Protein AF-A0A3L7XXL9-F1 (afdb_monomer_lite)

Radius of gyration: 13.06 Å; chains: 1; bounding box: 40×18×29 Å

Structure (mmCIF, N/CA/C/O backbone):
data_AF-A0A3L7XXL9-F1
#
_entry.id   AF-A0A3L7XXL9-F1
#
loop_
_atom_site.group_PDB
_atom_site.id
_atom_site.type_symbol
_atom_site.label_atom_id
_atom_site.label_alt_id
_atom_site.label_comp_id
_atom_site.label_asym_id
_atom_site.label_entity_id
_atom_site.label_seq_id
_atom_site.pdbx_PDB_ins_code
_atom_site.Cartn_x
_atom_site.Cartn_y
_atom_site.Cartn_z
_atom_site.occupancy
_atom_site.B_iso_or_equiv
_atom_site.auth_seq_id
_atom_site.auth_comp_id
_atom_site.auth_asym_id
_atom_site.auth_atom_id
_atom_site.pdbx_PDB_model_num
ATOM 1 N N . ASN A 1 1 ? 5.083 -5.867 -6.456 1.00 85.38 1 ASN A N 1
ATOM 2 C CA . ASN A 1 1 ? 6.413 -5.602 -5.853 1.00 85.38 1 ASN A CA 1
ATOM 3 C C . ASN A 1 1 ? 6.435 -4.273 -5.069 1.00 85.38 1 ASN A C 1
ATOM 5 O O . ASN A 1 1 ? 7.288 -3.430 -5.313 1.00 85.38 1 ASN A O 1
ATOM 9 N N . ALA A 1 2 ? 5.508 -4.057 -4.125 1.00 97.56 2 ALA A N 1
ATOM 10 C CA . ALA A 1 2 ? 5.391 -2.812 -3.347 1.00 97.56 2 ALA A CA 1
ATOM 11 C C . ALA A 1 2 ? 5.137 -3.117 -1.864 1.00 97.56 2 ALA A C 1
ATOM 13 O O . ALA A 1 2 ? 4.584 -4.172 -1.547 1.00 97.56 2 ALA A O 1
ATOM 14 N N . GLN A 1 3 ? 5.502 -2.201 -0.965 1.00 97.75 3 GLN A N 1
ATOM 15 C CA . GLN A 1 3 ? 5.234 -2.339 0.470 1.00 97.75 3 GLN A CA 1
ATOM 16 C C . GLN A 1 3 ? 4.889 -1.008 1.137 1.00 97.75 3 GLN A C 1
ATOM 18 O O . GLN A 1 3 ? 5.237 0.059 0.640 1.00 97.75 3 GLN A O 1
ATOM 23 N N . ILE A 1 4 ? 4.258 -1.077 2.306 1.00 97.94 4 ILE A N 1
ATOM 24 C CA . ILE A 1 4 ? 4.181 0.066 3.214 1.00 97.94 4 ILE A CA 1
ATOM 25 C C . ILE A 1 4 ? 5.535 0.184 3.925 1.00 97.94 4 ILE A C 1
ATOM 27 O O . ILE A 1 4 ? 6.135 -0.821 4.322 1.00 97.94 4 ILE A O 1
ATOM 31 N N . SER A 1 5 ? 6.055 1.403 4.048 1.00 97.94 5 SER A N 1
ATOM 32 C CA . SER A 1 5 ? 7.309 1.659 4.754 1.00 97.94 5 SER A CA 1
ATOM 33 C C . SER A 1 5 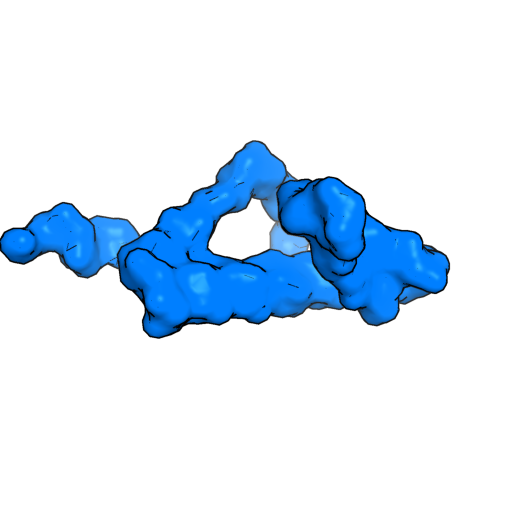? 7.188 1.298 6.234 1.00 97.94 5 SER A C 1
ATOM 35 O O . SER A 1 5 ? 6.255 1.719 6.916 1.00 97.94 5 SER A O 1
ATOM 37 N N . ALA A 1 6 ? 8.184 0.579 6.757 1.00 96.38 6 ALA A N 1
ATOM 38 C CA . ALA A 1 6 ? 8.285 0.286 8.186 1.00 96.38 6 ALA A CA 1
ATOM 39 C C . ALA A 1 6 ? 8.631 1.527 9.033 1.00 96.38 6 ALA A C 1
ATOM 41 O O . ALA A 1 6 ? 8.465 1.502 10.248 1.00 96.38 6 ALA A O 1
ATOM 42 N N . LEU A 1 7 ? 9.114 2.606 8.403 1.00 97.31 7 LEU A N 1
ATOM 43 C CA . LEU A 1 7 ? 9.462 3.856 9.083 1.00 97.31 7 LEU A CA 1
ATOM 44 C C . LEU A 1 7 ? 8.267 4.809 9.197 1.00 97.31 7 LEU A C 1
ATOM 46 O O . LEU A 1 7 ? 8.167 5.544 10.174 1.00 97.31 7 LEU A O 1
ATOM 50 N N . HIS A 1 8 ? 7.375 4.821 8.199 1.00 96.25 8 HIS A N 1
ATOM 51 C CA . HIS A 1 8 ? 6.221 5.717 8.172 1.00 96.25 8 HIS A CA 1
ATOM 52 C C . HIS A 1 8 ? 5.106 5.167 7.270 1.00 96.25 8 HIS A C 1
ATOM 54 O O . HIS A 1 8 ? 5.267 5.089 6.053 1.00 96.25 8 HIS A O 1
ATOM 60 N N . ALA A 1 9 ? 3.946 4.849 7.849 1.00 93.50 9 ALA A N 1
ATOM 61 C CA . ALA A 1 9 ? 2.888 4.088 7.175 1.00 93.50 9 ALA A CA 1
ATOM 62 C C . ALA A 1 9 ? 2.287 4.763 5.925 1.00 93.50 9 ALA A C 1
ATOM 64 O O . ALA A 1 9 ? 1.808 4.073 5.031 1.00 93.50 9 ALA A O 1
ATOM 65 N N . ASN A 1 10 ? 2.349 6.095 5.823 1.00 93.06 10 ASN A N 1
ATOM 66 C CA . ASN A 1 10 ? 1.830 6.815 4.649 1.00 93.06 10 ASN A CA 1
ATOM 67 C C . ASN A 1 10 ? 2.733 6.702 3.405 1.00 93.06 10 ASN A C 1
ATOM 69 O O . ASN A 1 10 ? 2.358 7.180 2.338 1.00 93.06 10 ASN A O 1
ATOM 73 N N . PHE A 1 11 ? 3.919 6.096 3.519 1.00 96.19 11 PHE A N 1
ATOM 74 C CA . PHE A 1 11 ? 4.814 5.899 2.382 1.00 96.19 11 PHE A CA 1
ATOM 75 C C . PHE A 1 11 ? 4.655 4.499 1.802 1.00 96.19 11 PHE A C 1
ATOM 77 O O . PHE A 1 11 ? 4.955 3.498 2.457 1.00 96.19 11 PHE A O 1
ATOM 84 N N . PHE A 1 12 ? 4.263 4.451 0.532 1.00 96.88 12 PHE A N 1
ATOM 85 C CA . PHE A 1 12 ? 4.330 3.254 -0.294 1.00 96.88 12 PHE A CA 1
ATOM 86 C C . PHE A 1 12 ? 5.698 3.210 -0.976 1.00 96.88 12 PHE A C 1
ATOM 88 O O . PHE A 1 12 ? 6.077 4.127 -1.702 1.00 96.88 12 PHE A O 1
ATOM 95 N N . VAL A 1 13 ? 6.457 2.151 -0.716 1.00 97.69 13 VAL A N 1
ATOM 96 C CA . VAL A 1 13 ? 7.803 1.947 -1.249 1.00 97.69 13 VAL A CA 1
ATOM 97 C C . VAL A 1 13 ? 7.720 1.009 -2.442 1.00 97.69 13 VAL A C 1
ATOM 99 O O . VAL A 1 13 ? 7.231 -0.119 -2.331 1.00 97.69 13 VAL A O 1
ATOM 102 N N . ASN A 1 14 ? 8.230 1.475 -3.577 1.00 97.25 14 ASN A N 1
ATOM 103 C CA . ASN A 1 14 ? 8.525 0.620 -4.714 1.00 97.25 14 ASN A CA 1
ATOM 104 C C . ASN A 1 14 ? 9.840 -0.131 -4.440 1.00 97.25 14 ASN A C 1
ATOM 106 O O . ASN A 1 14 ? 10.875 0.497 -4.233 1.00 97.25 14 ASN A O 1
ATOM 110 N N . LEU A 1 15 ? 9.801 -1.464 -4.454 1.00 96.50 15 LEU A N 1
ATOM 111 C CA . LEU A 1 15 ? 10.971 -2.321 -4.228 1.00 96.50 15 LEU A CA 1
ATOM 112 C C . LEU A 1 15 ? 11.763 -2.623 -5.519 1.00 96.50 15 LEU A C 1
ATOM 114 O O . LEU A 1 15 ? 12.539 -3.574 -5.564 1.00 96.50 15 LEU A O 1
ATOM 118 N N . GLY A 1 16 ? 11.554 -1.828 -6.570 1.00 96.12 16 GLY A N 1
ATOM 119 C CA . GLY A 1 16 ? 12.187 -1.925 -7.886 1.00 96.12 16 GLY A CA 1
ATOM 120 C C . GLY A 1 16 ? 11.137 -1.841 -8.995 1.00 96.12 16 GLY A C 1
ATOM 121 O O . GLY A 1 16 ? 10.814 -0.759 -9.483 1.00 96.12 16 GLY A O 1
ATOM 122 N N . ASP A 1 17 ? 10.567 -2.993 -9.345 1.00 95.94 17 ASP A N 1
ATOM 123 C CA . ASP A 1 17 ? 9.618 -3.148 -10.457 1.00 95.94 17 ASP A CA 1
ATOM 124 C C . ASP A 1 17 ? 8.135 -3.073 -10.039 1.00 95.94 17 ASP A C 1
ATOM 126 O O . ASP A 1 17 ? 7.295 -3.780 -10.599 1.00 95.94 17 ASP A O 1
ATOM 130 N N . ALA A 1 18 ? 7.783 -2.280 -9.017 1.00 97.31 18 ALA A N 1
ATOM 131 C CA . ALA A 1 18 ? 6.372 -2.092 -8.674 1.00 97.31 18 ALA A CA 1
ATOM 132 C C . ALA A 1 18 ? 5.616 -1.444 -9.835 1.00 97.31 18 ALA A C 1
ATOM 134 O O . ALA A 1 18 ? 5.972 -0.359 -10.298 1.00 97.31 18 ALA A O 1
ATOM 135 N N . GLN A 1 19 ? 4.520 -2.070 -10.244 1.00 96.12 19 GLN A N 1
ATOM 136 C CA . GLN A 1 19 ? 3.577 -1.466 -11.177 1.00 96.12 19 GLN A CA 1
ATOM 137 C C . GLN A 1 19 ? 2.561 -0.602 -10.424 1.00 96.12 19 GLN A C 1
ATOM 139 O O . GLN A 1 19 ? 2.324 -0.797 -9.230 1.00 96.12 19 GLN A O 1
ATOM 144 N N . ALA A 1 20 ? 1.881 0.310 -11.126 1.00 95.06 20 ALA A N 1
ATOM 145 C CA . ALA A 1 20 ? 0.783 1.085 -10.538 1.00 95.06 20 ALA A CA 1
ATOM 146 C C . ALA A 1 20 ? -0.280 0.172 -9.890 1.00 95.06 20 ALA A C 1
ATOM 148 O O . ALA A 1 20 ? -0.780 0.467 -8.806 1.00 95.06 20 ALA A O 1
ATOM 149 N N . GLN A 1 21 ? -0.542 -0.987 -10.504 1.00 94.44 21 GLN A N 1
ATOM 150 C CA . GLN A 1 21 ? -1.454 -2.005 -9.986 1.00 94.44 21 GLN A CA 1
ATOM 151 C C . GLN A 1 21 ? -1.002 -2.606 -8.642 1.00 94.44 21 GLN A C 1
ATOM 153 O O . GLN A 1 21 ? -1.853 -2.929 -7.814 1.00 94.44 21 GLN A O 1
ATOM 158 N N . ASP A 1 22 ? 0.308 -2.731 -8.394 1.00 96.12 22 ASP A N 1
ATOM 159 C CA . ASP A 1 22 ? 0.831 -3.218 -7.110 1.00 96.12 22 ASP A CA 1
ATOM 160 C C . ASP A 1 22 ? 0.537 -2.223 -5.986 1.00 96.12 22 ASP A C 1
ATOM 162 O O . ASP A 1 22 ? 0.080 -2.602 -4.907 1.00 96.12 22 ASP A O 1
ATOM 166 N N . VAL A 1 23 ? 0.792 -0.937 -6.246 1.00 95.44 23 VAL A N 1
ATOM 167 C CA . VAL A 1 23 ? 0.524 0.138 -5.284 1.00 95.44 23 VAL A CA 1
ATOM 168 C C . VAL A 1 23 ? -0.978 0.251 -5.038 1.00 95.44 23 VAL A C 1
ATOM 170 O O . VAL A 1 23 ? -1.408 0.346 -3.892 1.00 95.44 23 VAL A O 1
ATOM 173 N N . TYR A 1 24 ? -1.788 0.157 -6.092 1.00 94.94 24 TYR A N 1
ATOM 174 C CA . TYR A 1 24 ? -3.243 0.191 -5.997 1.00 94.94 24 TYR A CA 1
ATOM 175 C C . TYR A 1 24 ? -3.821 -0.974 -5.176 1.00 94.94 24 TYR A C 1
ATOM 177 O O . TYR A 1 24 ? -4.649 -0.761 -4.289 1.00 94.94 24 TYR A O 1
ATOM 185 N N . ALA A 1 25 ? -3.343 -2.202 -5.399 1.00 94.25 25 ALA A N 1
ATOM 186 C CA . ALA A 1 25 ? -3.747 -3.362 -4.604 1.00 94.25 25 ALA A CA 1
ATOM 187 C C . ALA A 1 25 ? -3.365 -3.200 -3.122 1.00 94.25 25 ALA A C 1
ATOM 189 O O . ALA A 1 25 ? -4.138 -3.553 -2.230 1.00 94.25 25 ALA A O 1
ATOM 190 N N . LEU A 1 26 ? -2.195 -2.618 -2.849 1.00 96.06 26 LEU A N 1
ATOM 191 C CA . LEU A 1 26 ? -1.734 -2.358 -1.489 1.00 96.06 26 LEU A CA 1
ATOM 192 C C . LEU A 1 26 ? -2.538 -1.245 -0.797 1.00 96.06 26 LEU A C 1
ATOM 194 O O . LEU A 1 26 ? -2.833 -1.360 0.392 1.00 96.06 26 LEU A O 1
ATOM 198 N N . ILE A 1 27 ? -2.957 -0.214 -1.537 1.00 94.75 27 ILE A N 1
ATOM 199 C CA . ILE A 1 27 ? -3.914 0.801 -1.074 1.00 94.75 27 ILE A CA 1
ATOM 200 C C . ILE A 1 27 ? -5.237 0.140 -0.666 1.00 94.75 27 ILE A C 1
ATOM 202 O O . ILE A 1 27 ? -5.724 0.381 0.440 1.00 94.75 27 ILE A O 1
ATOM 206 N N . ALA A 1 28 ? -5.809 -0.708 -1.527 1.00 94.31 28 AL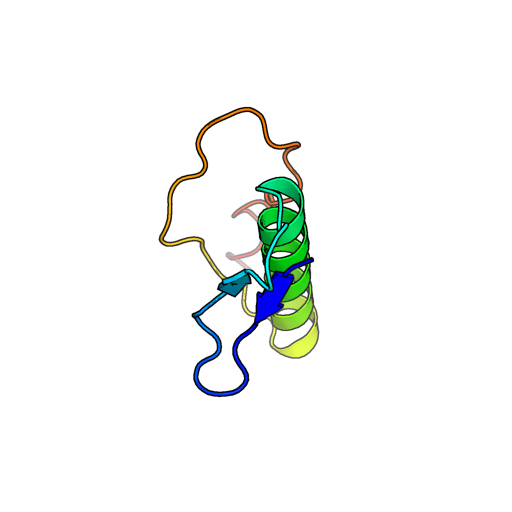A A N 1
ATOM 207 C CA . ALA A 1 28 ? -7.069 -1.398 -1.247 1.00 94.31 28 ALA A CA 1
ATOM 208 C C . ALA A 1 28 ? -6.958 -2.292 0.001 1.00 94.31 28 ALA A C 1
ATOM 210 O O . ALA A 1 28 ? -7.816 -2.243 0.886 1.00 94.31 28 ALA A O 1
ATOM 211 N N . LEU A 1 29 ? -5.854 -3.039 0.124 1.00 95.50 29 LEU A N 1
ATOM 212 C CA . LEU A 1 29 ? -5.566 -3.866 1.296 1.00 95.50 29 LEU A CA 1
ATOM 213 C C . LEU A 1 29 ? -5.463 -3.033 2.580 1.00 95.50 29 LEU A C 1
ATOM 215 O O . LEU A 1 29 ? -6.045 -3.410 3.599 1.00 95.50 29 LEU A O 1
ATOM 219 N N . ALA A 1 30 ? -4.739 -1.911 2.547 1.00 95.69 30 ALA A N 1
ATOM 220 C CA . ALA A 1 30 ? -4.583 -1.031 3.701 1.00 95.69 30 ALA A CA 1
ATOM 221 C C . ALA A 1 30 ? -5.931 -0.451 4.150 1.00 95.69 30 ALA A C 1
ATOM 223 O O . ALA A 1 30 ? -6.268 -0.530 5.332 1.00 95.69 30 ALA A O 1
ATOM 224 N N . ARG A 1 31 ? -6.731 0.055 3.202 1.00 94.75 31 ARG A N 1
ATOM 225 C CA . ARG A 1 31 ? -8.074 0.599 3.459 1.00 94.75 31 ARG A CA 1
ATOM 226 C C . ARG A 1 31 ? -8.995 -0.445 4.088 1.00 94.75 31 ARG A C 1
ATOM 228 O O . ARG A 1 31 ? -9.531 -0.193 5.163 1.00 94.75 31 ARG A O 1
ATOM 235 N N . SER A 1 32 ? -9.108 -1.629 3.478 1.00 94.62 32 SER A N 1
ATOM 236 C CA . SER A 1 32 ? -9.915 -2.736 4.017 1.00 94.62 32 SER A CA 1
ATOM 237 C C . SER A 1 32 ? -9.443 -3.148 5.410 1.00 94.62 32 SER A C 1
ATOM 239 O O . SER A 1 32 ? -10.252 -3.329 6.315 1.00 94.62 32 SER A O 1
ATOM 241 N N . SER A 1 33 ? -8.128 -3.265 5.612 1.00 96.19 33 SER A N 1
ATOM 242 C CA . SER A 1 33 ? -7.560 -3.689 6.895 1.00 96.19 33 SER A CA 1
ATOM 243 C C . SER A 1 33 ? -7.851 -2.693 8.016 1.00 96.19 33 SER A C 1
ATOM 245 O O . SER A 1 33 ? -8.162 -3.107 9.132 1.00 96.19 33 SER A O 1
ATOM 247 N N . VAL A 1 34 ? -7.742 -1.391 7.742 1.00 96.38 34 VAL A N 1
ATOM 248 C CA . VAL A 1 34 ? -8.034 -0.344 8.730 1.00 96.38 34 VAL A CA 1
ATOM 249 C C . VAL A 1 34 ? -9.529 -0.273 9.015 1.00 96.38 34 VAL A C 1
ATOM 251 O O . VAL A 1 34 ? -9.907 -0.243 10.185 1.00 96.38 34 VAL A O 1
ATOM 254 N N . GLN A 1 35 ? -10.377 -0.361 7.990 1.00 95.88 35 GLN A N 1
ATOM 255 C CA . GLN A 1 35 ? -11.825 -0.396 8.180 1.00 95.88 35 GLN A CA 1
ATOM 256 C C . GLN A 1 35 ? -12.251 -1.597 9.032 1.00 95.88 35 GLN A C 1
ATOM 258 O O . GLN A 1 35 ? -12.977 -1.433 10.005 1.00 95.88 35 GLN A O 1
ATOM 263 N N . GLN A 1 36 ? -11.750 -2.797 8.732 1.00 96.50 36 GLN A N 1
ATOM 264 C CA . GLN A 1 36 ? -12.104 -4.011 9.472 1.00 96.50 36 GLN A CA 1
ATOM 265 C C . GLN A 1 36 ? -11.607 -4.001 10.921 1.00 96.50 36 GLN A C 1
ATOM 267 O O . GLN A 1 36 ? -12.290 -4.511 11.805 1.00 96.50 36 GLN A O 1
ATOM 272 N N . LYS A 1 37 ? -10.409 -3.462 11.177 1.00 97.75 37 LYS A N 1
ATOM 273 C CA . LYS A 1 37 ? -9.796 -3.500 12.514 1.00 97.75 37 LYS A CA 1
ATOM 274 C C . LYS A 1 37 ? -10.224 -2.342 13.403 1.00 97.75 37 LYS A C 1
ATOM 276 O O . LYS A 1 37 ? -10.286 -2.514 14.615 1.00 97.75 37 LYS A O 1
ATOM 281 N N . LEU A 1 38 ? -10.447 -1.171 12.815 1.00 97.38 38 LEU A N 1
AT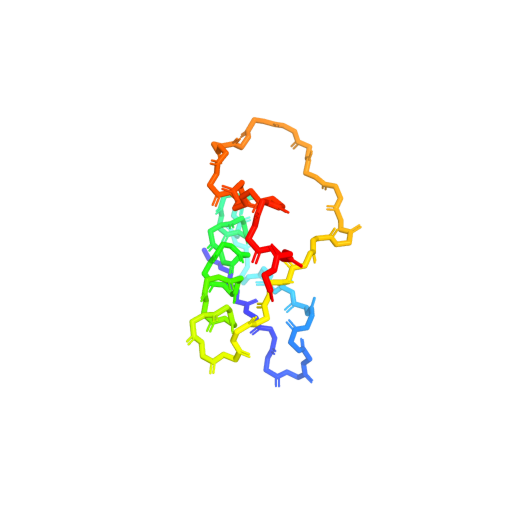OM 282 C CA . LEU A 1 38 ? -10.617 0.085 13.545 1.00 97.38 38 LEU A CA 1
ATOM 283 C C . LEU A 1 38 ? -11.948 0.781 13.236 1.00 97.38 38 LEU A C 1
ATOM 285 O O . LEU A 1 38 ? -12.251 1.786 13.868 1.00 97.38 38 LEU A O 1
ATOM 289 N N . GLY A 1 39 ? -12.736 0.286 12.276 1.00 95.31 39 GLY A N 1
ATOM 290 C CA . GLY A 1 39 ? -13.985 0.925 11.849 1.00 95.31 39 GLY A CA 1
ATOM 291 C C . GLY A 1 39 ? -13.783 2.232 11.078 1.00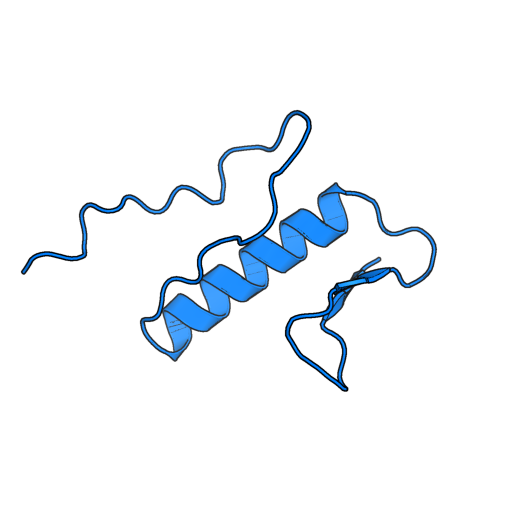 95.31 39 GLY A C 1
ATOM 292 O O . GLY A 1 39 ? -14.745 2.953 10.842 1.00 95.31 39 GLY A O 1
ATOM 293 N N . VAL A 1 40 ? -12.544 2.558 10.691 1.00 95.25 40 VAL A N 1
ATOM 294 C CA . VAL A 1 40 ? -12.198 3.816 10.015 1.00 95.25 40 VAL A CA 1
ATOM 295 C C . VAL A 1 40 ? -12.033 3.577 8.519 1.00 95.25 40 VAL A C 1
ATOM 297 O O . VAL A 1 40 ? -11.206 2.766 8.101 1.00 95.25 40 VAL A O 1
ATOM 300 N N . LEU A 1 41 ? -12.782 4.316 7.702 1.00 93.00 41 LEU A N 1
ATOM 301 C CA . LEU A 1 41 ? -12.577 4.349 6.257 1.00 93.00 41 LEU A CA 1
ATOM 302 C C . LEU A 1 41 ? -11.502 5.388 5.928 1.00 93.00 41 LEU A C 1
ATOM 304 O O . LEU A 1 41 ? -11.701 6.582 6.127 1.00 93.00 41 LEU A O 1
ATOM 308 N N . LEU A 1 42 ? -10.348 4.934 5.444 1.00 92.94 42 LEU A N 1
ATOM 309 C CA . LEU A 1 42 ? -9.300 5.841 4.977 1.00 92.94 42 LEU A CA 1
ATOM 310 C C . LEU A 1 42 ? -9.694 6.447 3.631 1.00 92.94 42 LEU A C 1
ATOM 312 O O . LEU A 1 42 ? -10.177 5.724 2.764 1.00 92.94 42 LEU A O 1
ATOM 316 N N . GLU A 1 43 ? -9.420 7.730 3.426 1.00 92.31 43 GLU A N 1
ATOM 317 C CA . GLU A 1 43 ? -9.584 8.426 2.146 1.00 92.31 43 GLU A CA 1
ATOM 318 C C . GLU A 1 43 ? -8.234 8.589 1.438 1.00 92.31 43 GLU A C 1
ATOM 320 O O . GLU A 1 43 ? -7.181 8.594 2.075 1.00 92.31 43 GLU A O 1
ATOM 325 N N . LEU A 1 44 ? -8.248 8.665 0.105 1.00 91.38 44 LEU A N 1
ATOM 326 C CA . LEU A 1 44 ? -7.028 8.919 -0.659 1.00 91.38 44 LEU A CA 1
ATOM 327 C C . LEU A 1 44 ? -6.773 10.423 -0.752 1.00 91.38 44 LEU A C 1
ATOM 329 O O . LEU A 1 44 ? -7.630 11.160 -1.223 1.00 91.38 44 LEU A O 1
ATOM 333 N N . GLU A 1 45 ? -5.571 10.852 -0.367 1.00 91.31 45 GLU A N 1
ATOM 334 C CA . GLU A 1 45 ? -5.088 12.223 -0.600 1.00 91.31 45 GLU A CA 1
ATOM 335 C C . GLU A 1 45 ? -4.642 12.430 -2.059 1.00 91.31 45 GLU A C 1
ATOM 337 O O . GLU A 1 45 ? -4.713 13.532 -2.600 1.00 91.31 45 GLU A O 1
ATOM 342 N N . ILE A 1 46 ? -4.188 11.357 -2.713 1.00 88.56 46 ILE A N 1
ATOM 343 C CA . ILE A 1 46 ? -3.668 11.385 -4.082 1.00 88.56 46 ILE A CA 1
ATOM 344 C C . ILE A 1 46 ? -4.747 11.039 -5.112 1.00 88.56 46 ILE A C 1
ATOM 346 O O . ILE A 1 46 ? -5.619 10.204 -4.873 1.00 88.56 46 ILE A O 1
ATOM 350 N N . GLY A 1 47 ? -4.637 11.635 -6.300 1.00 89.19 47 GLY A N 1
ATOM 351 C CA . GLY A 1 47 ? -5.434 11.250 -7.461 1.00 89.19 47 GLY A CA 1
ATOM 352 C C . GLY A 1 47 ? -4.882 10.002 -8.153 1.00 89.19 47 GLY A C 1
ATOM 353 O O . GLY A 1 47 ? -3.669 9.799 -8.227 1.00 89.19 47 GLY A O 1
ATOM 354 N N . LEU A 1 48 ? -5.780 9.185 -8.700 1.00 92.00 48 LEU A N 1
ATOM 355 C CA . LEU A 1 48 ? -5.443 8.050 -9.557 1.00 92.00 48 LEU A CA 1
ATOM 356 C C . LEU A 1 48 ? -5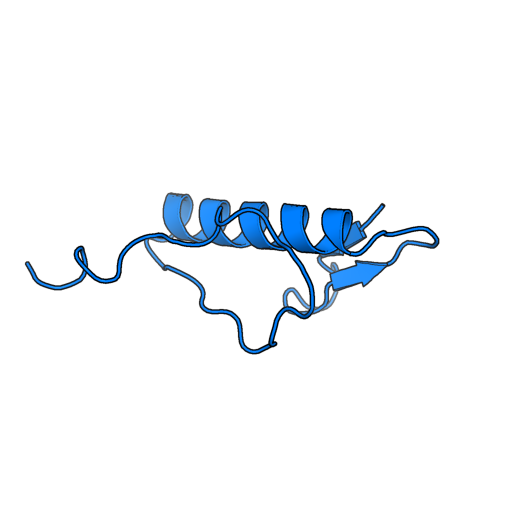.590 8.472 -11.023 1.00 92.00 48 LEU A C 1
ATOM 358 O O . LEU A 1 48 ? -6.631 8.998 -11.411 1.00 92.00 48 LEU A O 1
ATOM 362 N N . LEU A 1 49 ? -4.555 8.252 -11.837 1.00 93.25 49 LEU A N 1
ATOM 363 C CA . LEU A 1 49 ? -4.564 8.582 -13.266 1.00 93.25 49 LEU A CA 1
ATOM 364 C C . LEU A 1 49 ? -4.529 7.305 -14.109 1.00 93.25 49 LEU A C 1
ATOM 366 O O . LEU A 1 49 ? -3.574 6.536 -14.016 1.00 93.25 49 LEU A O 1
ATOM 370 N N . GLY A 1 50 ? -5.553 7.105 -14.940 1.00 90.88 50 GLY A N 1
ATOM 371 C CA . GLY A 1 50 ? -5.735 5.908 -15.764 1.00 90.88 50 GLY A CA 1
ATOM 372 C C . GLY A 1 50 ? -6.975 5.108 -15.368 1.00 90.88 50 GLY A C 1
ATOM 373 O O . GLY A 1 50 ? -7.826 5.594 -14.624 1.00 90.88 50 GLY A O 1
ATOM 374 N N . GLU A 1 51 ? -7.080 3.884 -15.879 1.00 89.62 51 GLU A N 1
ATOM 375 C CA . GLU A 1 51 ? -8.197 2.988 -15.582 1.00 89.62 51 GLU A CA 1
ATOM 376 C C . GLU A 1 51 ? -7.855 2.087 -14.395 1.00 89.62 51 GLU A C 1
ATOM 378 O O . GLU A 1 51 ? -6.968 1.237 -14.471 1.00 89.62 51 GLU A O 1
ATOM 383 N N . PHE A 1 52 ? -8.581 2.270 -13.295 1.00 87.19 52 PHE A N 1
ATOM 384 C CA . PHE A 1 52 ? -8.525 1.398 -12.128 1.00 87.19 52 PHE A CA 1
ATOM 385 C C . PHE A 1 52 ? -9.914 0.801 -11.929 1.00 87.19 52 PHE A C 1
ATOM 387 O O . PHE A 1 52 ? -10.904 1.532 -11.920 1.00 87.19 52 PHE A O 1
ATOM 394 N N . ALA A 1 53 ? -9.996 -0.525 -11.795 1.00 79.25 53 ALA A N 1
ATOM 395 C CA . ALA A 1 53 ? -11.254 -1.184 -11.456 1.00 79.25 53 ALA A CA 1
ATOM 396 C C . ALA A 1 53 ? -11.760 -0.606 -10.135 1.00 79.25 53 ALA A C 1
ATOM 398 O O . ALA A 1 53 ? -10.980 -0.546 -9.193 1.00 79.25 53 ALA A O 1
ATOM 399 N N . ASP A 1 54 ? -13.020 -0.179 -10.065 1.00 68.38 54 ASP A N 1
ATOM 400 C CA . ASP A 1 54 ? -13.561 0.541 -8.909 1.00 68.38 54 ASP A CA 1
ATOM 401 C C . ASP A 1 54 ? -13.734 -0.389 -7.692 1.00 68.38 54 ASP A C 1
ATOM 403 O O . ASP A 1 54 ? -14.819 -0.855 -7.363 1.00 68.38 54 ASP A O 1
ATOM 407 N N . VAL A 1 55 ? -12.618 -0.742 -7.050 1.00 64.50 55 VAL A N 1
ATOM 408 C CA . VAL A 1 55 ? -12.569 -1.550 -5.821 1.00 64.50 55 VAL A CA 1
ATOM 409 C C . VAL A 1 55 ? -12.449 -0.674 -4.575 1.00 64.50 55 VAL A C 1
ATOM 411 O O . VAL A 1 55 ? -12.367 -1.186 -3.461 1.00 64.50 55 VAL A O 1
ATOM 414 N N . LEU A 1 56 ? -12.407 0.651 -4.753 1.00 67.06 56 LEU A N 1
ATOM 415 C CA . LEU A 1 56 ? -12.303 1.625 -3.667 1.00 67.06 56 LEU A CA 1
ATOM 416 C C . LEU A 1 56 ? -13.645 2.275 -3.316 1.00 67.06 56 LEU A C 1
ATOM 418 O O . LEU A 1 56 ? -13.724 2.934 -2.274 1.00 67.06 56 LEU A O 1
ATOM 422 N N . SER A 1 57 ? -14.690 2.067 -4.124 1.00 58.38 57 SER A N 1
ATOM 423 C CA . SER A 1 57 ? -16.049 2.512 -3.829 1.00 58.38 57 SER A CA 1
ATOM 424 C C . SER A 1 57 ? -16.658 1.698 -2.678 1.00 58.38 57 SER A C 1
ATOM 426 O O . SER A 1 57 ? -17.354 0.704 -2.882 1.00 58.38 57 SER A O 1
ATOM 428 N N . VAL A 1 58 ? -16.424 2.140 -1.444 1.00 55.31 58 VAL A N 1
ATOM 429 C CA . VAL A 1 58 ? -17.362 1.903 -0.340 1.00 55.31 58 VAL A CA 1
ATOM 430 C C . VAL A 1 58 ? -18.198 3.172 -0.228 1.00 55.31 58 VAL A C 1
ATOM 432 O O . VAL A 1 58 ? -17.659 4.260 -0.037 1.00 55.31 58 VAL A O 1
ATOM 435 N N . SER A 1 59 ? -19.503 3.028 -0.454 1.00 48.50 59 SER A N 1
ATOM 436 C CA . SER A 1 59 ? -20.476 4.119 -0.477 1.00 48.50 59 SER A CA 1
ATOM 437 C C . SER A 1 59 ? -20.428 4.942 0.815 1.00 48.50 59 SER A C 1
ATOM 439 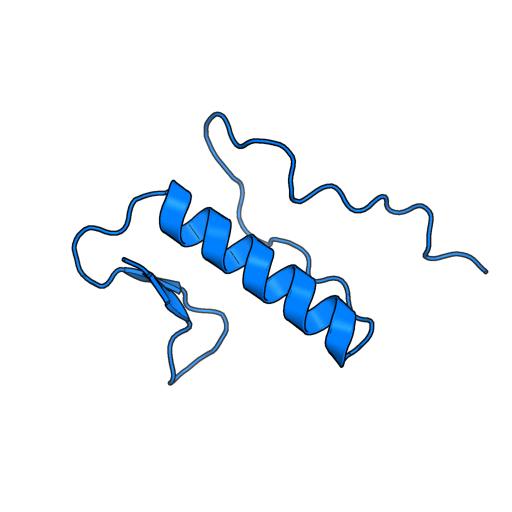O O . SER A 1 59 ? -20.422 4.385 1.909 1.00 48.50 59 SER A O 1
ATOM 441 N N . LEU A 1 60 ? -20.503 6.271 0.690 1.00 49.56 60 LEU A N 1
ATOM 442 C CA . LEU A 1 60 ? -20.716 7.226 1.792 1.00 49.56 60 LEU A CA 1
ATOM 443 C C . LEU A 1 60 ? -22.088 7.061 2.497 1.00 49.56 60 LEU A C 1
ATOM 445 O O . LEU A 1 60 ? -22.471 7.902 3.305 1.00 49.56 60 LEU A O 1
ATOM 449 N N . ALA A 1 61 ? -22.849 6.005 2.195 1.00 47.25 61 ALA A N 1
ATOM 450 C CA . ALA A 1 61 ? -24.198 5.783 2.711 1.00 47.25 61 ALA A CA 1
ATOM 451 C C . ALA A 1 61 ? -24.256 5.220 4.146 1.00 47.25 61 ALA A C 1
ATOM 453 O O . ALA A 1 61 ? -25.323 5.266 4.751 1.00 47.25 61 ALA A O 1
ATOM 454 N N . ASP A 1 62 ? -23.143 4.752 4.717 1.00 51.41 62 ASP A N 1
ATOM 455 C CA . ASP A 1 62 ? -23.160 4.049 6.012 1.00 51.41 62 ASP A CA 1
ATOM 456 C C . ASP A 1 62 ? -22.807 4.944 7.223 1.00 51.41 62 ASP A C 1
ATOM 458 O O . ASP A 1 62 ? -22.682 4.451 8.342 1.00 51.41 62 ASP A O 1
ATOM 462 N N . ALA A 1 63 ? -22.648 6.262 7.033 1.00 45.88 63 ALA A N 1
ATOM 463 C CA . ALA A 1 63 ? -22.196 7.196 8.080 1.00 45.88 63 ALA A CA 1
ATOM 464 C C . ALA A 1 63 ? -23.302 8.067 8.720 1.00 45.88 63 ALA A C 1
ATOM 466 O O . ALA A 1 63 ? -22.994 9.025 9.430 1.00 45.88 63 ALA A O 1
ATOM 467 N N . HIS A 1 64 ? -24.581 7.734 8.524 1.00 43.38 64 HIS A N 1
ATOM 468 C CA . HIS A 1 64 ? -25.684 8.334 9.281 1.00 43.38 64 HIS A CA 1
ATOM 469 C C . HIS A 1 64 ? -26.659 7.262 9.781 1.00 43.38 64 HIS A C 1
ATOM 471 O O . HIS A 1 64 ? -27.567 6.843 9.063 1.00 43.38 64 HIS A O 1
ATOM 477 N N . GLY A 1 65 ? -26.462 6.861 11.037 1.00 36.94 65 GLY A N 1
ATOM 478 C CA . GLY A 1 65 ? -27.389 6.097 11.871 1.00 36.94 65 GLY A CA 1
ATOM 479 C C . GLY A 1 65 ? -27.211 6.505 13.322 1.00 36.94 65 GLY A C 1
ATOM 480 O O . GLY A 1 65 ? -26.052 6.445 13.788 1.00 36.94 65 GLY A O 1
#

Secondary structure (DSSP, 8-state):
-EEE-SS-TTPEEE-SS--HHHHHHHHHHHHHHHHHHHS--PPPSSPP-S---S-S---GGGS--

pLDDT: mean 86.72, std 16.83, range [36.94, 97.94]

Foldseek 3Di:
DWDQDPVDRVDIDDPDPDDPVNVVVVVLVVQVVCCVPPVDGDDDPDDDPDDDDPSNDPDPPPPDD

Sequence (65 aa):
NAQISALHANFFVNLGDAQAQDVYALIALARSSVQQKLGVLLELEIGLLGEFADVLSVSLADAHG